Protein AF-A0AAD4SSJ3-F1 (afdb_monomer)

InterPro domains:
  IPR000597 Large ribosomal subunit protein uL3 [PF00297] (26-149)
  IPR009000 Translation protein, beta-barrel domain superfamily [SSF50447] (25-135)
  IPR044892 Ribosomal protein L3, domain 3, archaeal-type superfamily [G3DSA:4.10.960.10] (62-130)
  IPR045077 Large ribosomal subunit protein uL3, archaea/eukaryota [PTHR11363] (24-149)

Foldseek 3Di:
DDDDPPDPPPPPPFPFLPDAPQLVVVVVDPPDPDSDGDTDTDDDDDDDPVVVVVVSVVCHNHDDDPCVPDDAFDWFKDKDFWDWPFWDAPCVQVVDAWQDPPDPPGTRDDDPDDTGTDTRDIDMDGGDGHHADADPPDPSPDPDDPVNVD

Solvent-accessible surface area (backbone atoms only — not comparable to full-atom values): 9988 Å² total; per-residue (Å²): 135,82,83,76,93,77,66,90,82,64,81,67,70,69,43,66,80,71,61,50,75,50,54,54,56,48,67,70,45,88,86,60,91,60,72,74,59,85,87,68,72,56,76,85,82,74,85,52,75,68,56,45,54,57,50,53,66,71,48,57,65,54,90,81,64,68,76,80,80,53,59,73,71,38,73,40,69,50,74,48,69,42,74,67,61,49,75,31,51,34,36,80,64,70,70,48,84,67,50,62,93,88,46,83,98,55,40,64,68,56,98,90,61,78,57,42,80,30,56,59,44,81,47,74,47,70,74,43,69,36,83,74,76,61,43,88,98,41,78,55,50,49,92,76,52,80,77,79,74,111

Secondary structure (DSSP, 8-state):
-PPP---TT--S--EE---S-HHHHHHHSTT----SPPP-EE---SS-HHHHHHHHHHHTT-PPPGGGT--TT-EEEEEEEPPP--EE-HHHHH-PPPPPTT-TT-SS--SSPPPEE-S--EEEEEEEEP-----TTSGGGSS--TGGG-

Nearest PDB structures (foldseek):
  8b2l-assembly1_r3  TM=9.635E-01  e=9.162E-13  Nicotiana taba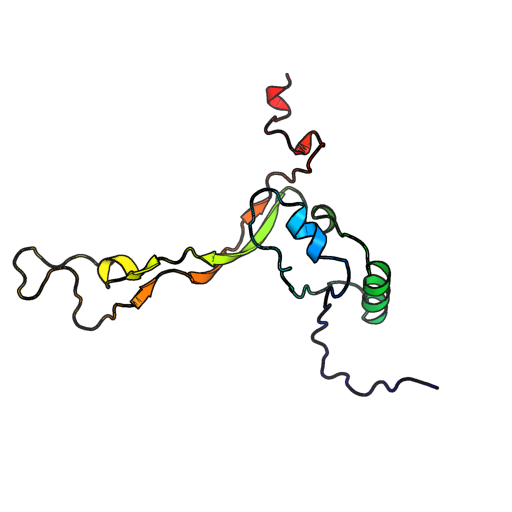cum
  8q87-assembly1_BB  TM=9.693E-01  e=9.267E-10  Gallus gallus
  7oyb-assembly1_B1  TM=9.680E-01  e=2.790E-09  Danio rerio
  8ova-assembly1_Bf  TM=9.573E-01  e=4.128E-08  Trypanosoma brucei brucei
  3jcs-assem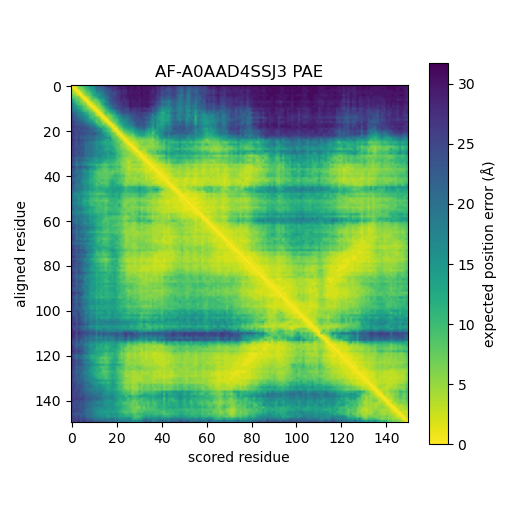bly1_B  TM=9.496E-01  e=3.882E-08  Leishmania donovani

Organism: NCBI:txid357466

Mean predicted aligned error: 11.27 Å

Sequence (150 aa):
MGLNAGSLRDLLELVHIDHAPLGEEIRKMKGLKKNKAYLMEIQVNGGSIADKVDFDYGFFDKQVPIDVFFQKDEMIDIIGVTKGKSYKGVVTRWVVTRLPRKTHRGLRMVACIVAGQNGYHHRTQMNKKIYKLGKTEQESHTAMTEFERR

Radius of gyration: 24.38 Å; Cα contacts (8 Å, |Δi|>4): 151; chains: 1; bounding box: 54×60×60 Å

Structure (mmCIF, N/CA/C/O backbone):
data_AF-A0AAD4SSJ3-F1
#
_entry.id   AF-A0AAD4SSJ3-F1
#
loop_
_atom_site.group_PDB
_atom_site.id
_atom_site.type_symbol
_atom_site.label_atom_id
_atom_site.label_alt_id
_atom_site.label_comp_id
_atom_site.label_asym_id
_atom_site.label_entity_id
_atom_site.label_seq_id
_atom_site.pdbx_PDB_ins_code
_atom_site.Cartn_x
_atom_site.Cartn_y
_atom_site.Cartn_z
_atom_site.occupancy
_atom_site.B_iso_or_equiv
_atom_site.auth_seq_id
_atom_site.auth_comp_id
_atom_site.auth_asym_id
_atom_site.auth_atom_id
_atom_site.pdbx_PDB_model_num
ATOM 1 N N . MET A 1 1 ? -30.127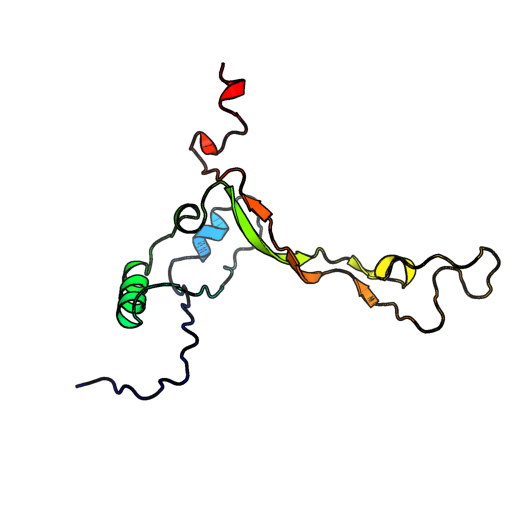 -30.915 19.688 1.00 33.38 1 MET A N 1
ATOM 2 C CA . MET A 1 1 ? -29.724 -31.699 18.501 1.00 33.38 1 MET A CA 1
ATOM 3 C C . MET A 1 1 ? -28.485 -31.031 17.943 1.00 33.38 1 MET A C 1
ATOM 5 O O . MET A 1 1 ? -28.573 -29.892 17.511 1.00 33.38 1 MET A O 1
ATOM 9 N N . GLY A 1 2 ? -27.333 -31.671 18.145 1.00 33.28 2 GLY A N 1
ATOM 10 C CA . GLY A 1 2 ? -26.018 -31.100 17.869 1.00 33.28 2 GLY A CA 1
ATOM 11 C C . GLY A 1 2 ? -25.763 -30.954 16.374 1.00 33.28 2 GLY A C 1
ATOM 12 O O . GLY A 1 2 ? -26.017 -31.880 15.605 1.00 33.28 2 GLY A O 1
ATOM 13 N N . LEU A 1 3 ? -25.255 -29.789 15.981 1.00 36.28 3 LEU A N 1
ATOM 14 C CA . LEU A 1 3 ? -24.633 -29.611 14.678 1.00 36.28 3 LEU A CA 1
ATOM 15 C C . LEU A 1 3 ? -23.281 -30.328 14.715 1.00 36.28 3 LEU A C 1
ATOM 17 O O . LEU A 1 3 ? -22.452 -30.097 15.592 1.00 36.28 3 LEU A O 1
ATOM 21 N N . ASN A 1 4 ? -23.135 -31.282 13.802 1.00 32.44 4 ASN A N 1
ATOM 22 C CA . ASN A 1 4 ? -22.005 -32.191 13.703 1.00 32.44 4 ASN A CA 1
ATOM 23 C C . ASN A 1 4 ? -20.705 -31.431 13.395 1.00 32.44 4 ASN A C 1
ATOM 25 O O . ASN A 1 4 ? -20.642 -30.664 12.436 1.00 32.44 4 ASN A O 1
ATOM 29 N N . ALA A 1 5 ? -19.654 -31.727 14.162 1.00 39.41 5 ALA A N 1
ATOM 30 C CA . ALA A 1 5 ? -18.271 -31.284 13.967 1.00 39.41 5 ALA A CA 1
ATOM 31 C C . ALA A 1 5 ? -17.602 -32.002 12.772 1.00 39.41 5 ALA A C 1
ATOM 33 O O . ALA A 1 5 ? -16.603 -32.706 12.916 1.00 39.41 5 ALA A O 1
ATOM 34 N N . GLY A 1 6 ? -18.203 -31.872 11.588 1.00 33.56 6 GLY A N 1
ATOM 35 C CA . GLY A 1 6 ? -17.942 -32.716 10.423 1.00 33.56 6 GLY A CA 1
ATOM 36 C C . GLY A 1 6 ? -17.541 -31.974 9.149 1.00 33.56 6 GLY A C 1
ATOM 37 O O . GLY A 1 6 ? -18.006 -32.363 8.089 1.00 33.56 6 GLY A O 1
ATOM 38 N N . SER A 1 7 ? -16.689 -30.948 9.232 1.00 41.19 7 SER A N 1
ATOM 39 C CA . SER A 1 7 ? -15.829 -30.487 8.118 1.00 41.19 7 SER A CA 1
ATOM 40 C C . SER A 1 7 ? -14.698 -29.578 8.626 1.00 41.19 7 SER A C 1
ATOM 42 O O . SER A 1 7 ? -14.445 -28.491 8.123 1.00 41.19 7 SER A O 1
ATOM 44 N N . LEU A 1 8 ? -13.953 -30.052 9.628 1.00 37.16 8 LEU A N 1
ATOM 45 C CA . LEU A 1 8 ? -12.750 -29.412 10.198 1.00 37.16 8 LEU A CA 1
ATOM 46 C C . LEU A 1 8 ? -11.532 -29.369 9.235 1.00 37.16 8 LEU A C 1
ATOM 48 O O . LEU A 1 8 ? -10.387 -29.316 9.674 1.00 37.16 8 LEU A O 1
ATOM 52 N N . ARG A 1 9 ? -11.759 -29.412 7.915 1.00 36.09 9 ARG A N 1
ATOM 53 C CA . ARG A 1 9 ? -10.726 -29.259 6.871 1.00 36.09 9 ARG A CA 1
ATOM 54 C C . ARG A 1 9 ? -10.805 -27.922 6.122 1.00 36.09 9 ARG A C 1
ATOM 56 O O . ARG A 1 9 ? -9.892 -27.637 5.358 1.00 36.09 9 ARG A O 1
ATOM 63 N N . ASP A 1 10 ? -11.792 -27.080 6.434 1.00 36.75 10 ASP A N 1
ATOM 64 C CA . ASP A 1 10 ? -11.953 -25.729 5.871 1.00 36.75 10 ASP A CA 1
ATOM 65 C C . ASP A 1 10 ? -11.453 -24.616 6.817 1.00 36.75 10 ASP A C 1
ATOM 67 O O . ASP A 1 10 ? -11.883 -23.472 6.734 1.00 36.75 10 ASP A O 1
ATOM 71 N N . LEU A 1 11 ? -10.518 -24.923 7.727 1.00 36.38 11 LEU A N 1
ATOM 72 C CA . LEU A 1 11 ? -9.911 -23.957 8.658 1.00 36.38 11 LEU A CA 1
ATOM 73 C C . LEU A 1 11 ? -8.846 -23.062 7.985 1.00 36.38 11 LEU A C 1
ATOM 75 O O . LEU A 1 11 ? -7.726 -22.917 8.471 1.00 36.38 11 LEU A O 1
ATOM 79 N N . LEU A 1 12 ? -9.199 -22.436 6.864 1.00 34.56 12 LEU A N 1
ATOM 80 C CA . LEU A 1 12 ? -8.829 -21.040 6.652 1.00 34.56 12 LEU A CA 1
ATOM 81 C C . LEU A 1 12 ? -10.040 -20.262 7.155 1.00 34.56 12 LEU A C 1
ATOM 83 O O . LEU A 1 12 ? -11.051 -20.197 6.465 1.00 34.56 12 LEU A O 1
ATOM 87 N N . GLU A 1 13 ? -9.969 -19.756 8.388 1.00 39.22 13 GLU A N 1
ATOM 88 C CA . GLU A 1 13 ? -10.999 -18.882 8.958 1.00 39.22 13 GLU A CA 1
ATOM 89 C C . GLU A 1 13 ? -11.097 -17.611 8.103 1.00 39.22 13 GLU A C 1
ATOM 91 O O . GLU A 1 13 ? -10.381 -16.626 8.286 1.00 39.22 13 GLU A O 1
ATOM 96 N N . LEU A 1 14 ? -11.959 -17.708 7.096 1.00 39.03 14 LEU A N 1
ATOM 97 C CA . LEU A 1 14 ? -12.405 -16.667 6.196 1.00 39.03 14 LEU A CA 1
ATOM 98 C C . LEU A 1 14 ? -13.549 -15.958 6.901 1.00 39.03 14 LEU A C 1
ATOM 100 O O . LEU A 1 14 ? -14.705 -16.368 6.795 1.00 39.03 14 LEU A O 1
ATOM 104 N N . VAL A 1 15 ? -13.235 -14.893 7.630 1.00 41.47 15 VAL A N 1
ATOM 105 C CA . VAL A 1 15 ? -14.274 -13.952 8.034 1.00 41.47 15 VAL A CA 1
ATOM 106 C C . VAL A 1 15 ? -14.637 -13.166 6.780 1.00 41.47 15 VAL A C 1
ATOM 108 O O . VAL A 1 15 ? -13.993 -12.178 6.415 1.00 41.47 15 VAL A O 1
ATOM 111 N N . HIS A 1 16 ? -15.655 -13.657 6.071 1.00 38.50 16 HIS A N 1
ATOM 112 C CA . HIS A 1 16 ? -16.468 -12.796 5.230 1.00 38.50 16 HIS A CA 1
ATOM 113 C C . HIS A 1 16 ? -17.043 -11.737 6.170 1.00 38.50 16 HIS A C 1
ATOM 115 O O . HIS A 1 16 ? -17.926 -12.025 6.977 1.00 38.50 16 HIS A O 1
ATOM 121 N N . ILE A 1 17 ? -16.547 -10.503 6.071 1.00 43.31 17 ILE A N 1
ATOM 122 C CA . ILE A 1 17 ? -17.274 -9.338 6.580 1.00 43.31 17 ILE A CA 1
ATOM 123 C C . ILE A 1 17 ? -18.427 -9.108 5.595 1.00 43.31 17 ILE A C 1
ATOM 125 O O . ILE A 1 17 ? -18.434 -8.163 4.807 1.00 43.31 17 ILE A O 1
ATOM 129 N N . ASP A 1 18 ? -19.361 -10.054 5.568 1.00 36.78 18 ASP A N 1
ATOM 130 C CA . ASP A 1 18 ? -20.603 -9.949 4.831 1.00 36.78 18 ASP A CA 1
ATOM 131 C C . ASP A 1 18 ? -21.651 -9.360 5.760 1.00 36.78 18 ASP A C 1
ATOM 133 O O . ASP A 1 18 ? -21.890 -9.857 6.855 1.00 36.78 18 ASP A O 1
ATOM 137 N N . HIS A 1 19 ? -22.285 -8.301 5.263 1.00 37.44 19 HIS A N 1
ATOM 138 C CA . HIS A 1 19 ? -23.421 -7.605 5.860 1.00 37.44 19 HIS A CA 1
ATOM 139 C C . HIS A 1 19 ? -23.099 -6.705 7.067 1.00 37.44 19 HIS A C 1
ATOM 141 O O . HIS A 1 19 ? -23.532 -6.901 8.189 1.00 37.44 19 HIS A O 1
ATOM 147 N N . ALA A 1 20 ? -22.412 -5.605 6.769 1.00 34.34 20 ALA A N 1
ATOM 148 C CA . ALA A 1 20 ? -22.928 -4.273 7.099 1.00 34.34 20 ALA A CA 1
ATOM 149 C C . ALA A 1 20 ? -23.200 -3.564 5.752 1.00 34.34 20 ALA A C 1
ATOM 151 O O . ALA A 1 20 ? -22.668 -4.026 4.734 1.00 34.34 20 ALA A O 1
ATOM 152 N N . PRO A 1 21 ? -23.998 -2.482 5.641 1.00 43.88 21 PRO A N 1
ATOM 153 C CA . PRO A 1 21 ? -24.273 -1.828 4.357 1.00 43.88 21 PRO A CA 1
ATOM 154 C C . PRO A 1 21 ? -23.028 -1.095 3.805 1.00 43.88 21 PRO A C 1
ATOM 156 O O . PRO A 1 21 ? -22.980 0.126 3.706 1.00 43.88 21 PRO A O 1
ATOM 159 N N . LEU A 1 22 ? -22.016 -1.848 3.362 1.00 45.44 22 LEU A N 1
ATOM 160 C CA . LEU A 1 22 ? -20.785 -1.409 2.689 1.00 45.44 22 LEU A CA 1
ATOM 161 C C . LEU A 1 22 ? -21.069 -0.570 1.431 1.00 45.44 22 LEU A C 1
ATOM 163 O O . LEU A 1 22 ? -20.227 0.207 0.976 1.00 45.44 22 LEU A O 1
ATOM 167 N N . GLY A 1 23 ? -22.277 -0.695 0.870 1.00 49.12 23 GLY A N 1
ATOM 168 C CA . GLY A 1 23 ? -22.766 0.169 -0.201 1.00 49.12 23 GLY A CA 1
ATOM 169 C C . GLY A 1 23 ? -22.917 1.639 0.209 1.00 49.12 23 GLY A C 1
ATOM 170 O O . GLY A 1 23 ? -22.789 2.509 -0.651 1.00 49.12 23 GLY A O 1
ATOM 171 N N . GLU A 1 24 ? -23.151 1.946 1.490 1.00 51.72 24 GLU A N 1
ATOM 172 C CA . GLU A 1 24 ? -23.248 3.326 1.983 1.00 51.72 24 GLU A CA 1
ATOM 173 C C . GLU A 1 24 ? -21.884 3.955 2.255 1.00 51.72 24 GLU A C 1
ATOM 175 O O . GLU A 1 24 ? -21.700 5.146 2.018 1.00 51.72 24 GLU A O 1
ATOM 180 N N . GLU A 1 25 ? -20.891 3.183 2.688 1.00 61.31 25 GLU A N 1
ATOM 181 C CA . GLU A 1 25 ? -19.598 3.745 3.079 1.00 61.31 25 GLU A CA 1
ATOM 182 C C . GLU A 1 25 ? -18.782 4.249 1.884 1.00 61.31 25 GLU A C 1
ATOM 184 O O . GLU A 1 25 ? -18.214 5.341 1.929 1.00 61.31 25 GLU A O 1
ATOM 189 N N . ILE A 1 26 ? -18.832 3.547 0.746 1.00 62.91 26 ILE A N 1
ATOM 190 C CA . ILE A 1 26 ? -18.252 4.082 -0.494 1.00 62.91 26 ILE A CA 1
ATOM 191 C C . ILE A 1 26 ? -18.971 5.365 -0.940 1.00 62.91 26 ILE A C 1
ATOM 193 O O . ILE A 1 26 ? -18.323 6.263 -1.477 1.00 62.91 26 ILE A O 1
ATOM 197 N N . ARG A 1 27 ? -20.276 5.511 -0.665 1.00 64.00 27 ARG A N 1
ATOM 198 C CA . ARG A 1 27 ? -21.016 6.752 -0.958 1.00 64.00 27 ARG A CA 1
ATOM 199 C C . ARG A 1 27 ? -20.600 7.913 -0.050 1.00 64.00 27 ARG A C 1
ATOM 201 O O . ARG A 1 27 ? -20.711 9.061 -0.476 1.00 64.00 27 ARG A O 1
ATOM 208 N N . LYS A 1 28 ? -20.092 7.643 1.161 1.00 73.50 28 LYS A N 1
ATOM 209 C CA . LYS A 1 28 ? -19.538 8.678 2.055 1.00 73.50 28 LYS A CA 1
ATOM 210 C C . LYS A 1 28 ? -18.245 9.287 1.494 1.00 73.50 28 LYS A C 1
ATOM 212 O O . LYS A 1 28 ? -17.969 10.463 1.736 1.00 73.50 28 LYS A O 1
ATOM 217 N N . MET A 1 29 ? -17.469 8.534 0.706 1.00 71.81 29 MET A N 1
ATOM 218 C CA . MET A 1 29 ? -16.237 9.028 0.080 1.00 71.81 29 MET A CA 1
ATOM 219 C C . MET A 1 29 ? -16.524 9.959 -1.109 1.00 71.81 29 MET A C 1
ATOM 221 O O . MET A 1 29 ? -16.742 9.533 -2.245 1.00 71.81 29 MET A O 1
ATOM 225 N N . LYS A 1 30 ? -16.447 11.271 -0.862 1.00 69.12 30 LYS A N 1
ATOM 226 C CA . LYS A 1 30 ? -16.569 12.307 -1.897 1.00 69.12 30 LYS A CA 1
ATOM 227 C C . LYS A 1 30 ? -15.364 12.247 -2.851 1.00 69.12 30 LYS A C 1
ATOM 229 O O . LYS A 1 30 ? -14.255 12.606 -2.474 1.00 69.12 30 LYS A O 1
ATOM 234 N N . GLY A 1 31 ? -15.577 11.795 -4.090 1.00 76.50 31 GLY A N 1
ATOM 235 C CA . GLY A 1 31 ? -14.560 11.809 -5.159 1.00 76.50 31 GLY A CA 1
ATOM 236 C C . GLY A 1 31 ? -14.410 10.501 -5.940 1.00 76.50 31 GLY A C 1
ATOM 237 O O . GLY A 1 31 ? -13.875 10.505 -7.050 1.00 76.50 31 GLY A O 1
ATOM 238 N N . LEU A 1 32 ? -14.934 9.389 -5.420 1.00 82.06 32 LEU A N 1
ATOM 239 C CA . LEU A 1 32 ? -14.995 8.110 -6.130 1.00 82.06 32 LEU A CA 1
ATOM 240 C C . LEU A 1 32 ? -16.352 7.963 -6.830 1.00 82.06 32 LEU A C 1
ATOM 242 O O . LEU A 1 32 ? -17.396 7.993 -6.196 1.00 82.06 32 LEU A O 1
ATOM 246 N N . LYS A 1 33 ? -16.349 7.768 -8.156 1.00 83.62 33 LYS A N 1
ATOM 247 C CA . LYS A 1 33 ? -17.579 7.555 -8.957 1.00 83.62 33 LYS A CA 1
A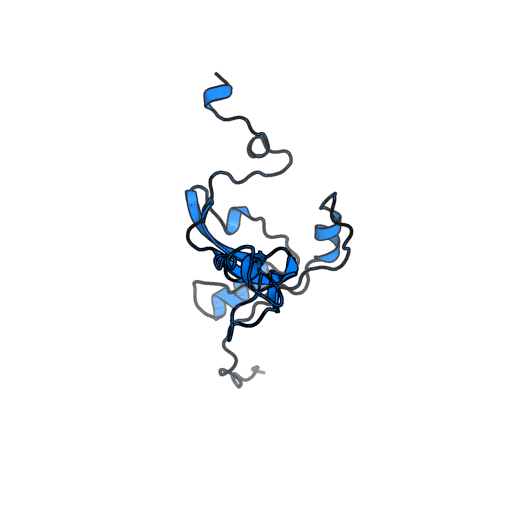TOM 248 C C . LYS A 1 33 ? -18.124 6.120 -8.892 1.00 83.62 33 LYS A C 1
ATOM 250 O O . LYS A 1 33 ? -19.101 5.796 -9.561 1.00 83.62 33 LYS A O 1
ATOM 255 N N . LYS A 1 34 ? -17.445 5.225 -8.171 1.00 80.94 34 LYS A N 1
ATOM 256 C CA . LYS A 1 34 ? -17.812 3.811 -8.074 1.00 80.94 34 LYS A CA 1
ATOM 257 C C . LYS A 1 34 ? -18.812 3.645 -6.934 1.00 80.94 34 LYS A C 1
ATOM 259 O O . LYS A 1 34 ? -18.488 3.992 -5.814 1.00 80.94 34 LYS A O 1
ATOM 264 N N . ASN A 1 35 ? -19.965 3.039 -7.211 1.00 76.06 35 ASN A N 1
ATOM 265 C CA . ASN A 1 35 ? -20.999 2.768 -6.199 1.00 76.06 35 ASN A CA 1
ATOM 266 C C . ASN A 1 35 ? -20.960 1.330 -5.654 1.00 76.06 35 ASN A C 1
ATOM 268 O O . ASN A 1 35 ? -21.696 0.999 -4.731 1.00 76.06 35 ASN A O 1
ATOM 272 N N . LYS A 1 36 ? -20.140 0.457 -6.254 1.00 81.06 36 LYS A N 1
ATOM 273 C CA . LYS A 1 36 ? -20.025 -0.950 -5.860 1.00 81.06 36 LYS A CA 1
ATOM 274 C C . LYS A 1 36 ? -18.984 -1.112 -4.749 1.00 81.06 36 LYS A C 1
ATOM 276 O O . LYS A 1 36 ? -17.826 -0.743 -4.965 1.00 81.06 36 LYS A O 1
ATOM 281 N N . ALA A 1 37 ? -19.405 -1.721 -3.640 1.00 79.00 37 ALA A N 1
ATOM 282 C CA . ALA A 1 37 ? -18.562 -2.150 -2.523 1.00 79.00 37 ALA A CA 1
ATOM 283 C C . ALA A 1 37 ? -17.360 -3.000 -2.976 1.00 79.00 37 ALA A C 1
ATOM 285 O O . ALA A 1 37 ? -17.433 -3.718 -3.980 1.00 79.00 37 ALA A O 1
ATOM 286 N N . TYR A 1 38 ? -16.253 -2.910 -2.239 1.00 80.12 38 TYR A N 1
ATOM 287 C CA . TYR A 1 38 ? -15.173 -3.892 -2.316 1.00 80.12 38 TYR A CA 1
ATOM 288 C C . TYR A 1 38 ? -15.442 -4.952 -1.251 1.00 80.12 38 TYR A C 1
ATOM 290 O O . TYR A 1 38 ? -15.619 -4.594 -0.092 1.00 80.12 38 TYR A O 1
ATOM 298 N N . LEU A 1 39 ? -15.495 -6.219 -1.657 1.00 79.81 39 LEU A N 1
ATOM 299 C CA . LEU A 1 39 ? -15.536 -7.349 -0.736 1.00 79.81 39 LEU A CA 1
ATOM 300 C C . LEU A 1 39 ? -14.104 -7.860 -0.586 1.00 79.81 39 LEU A C 1
ATOM 302 O O . LEU A 1 39 ? -13.406 -8.031 -1.590 1.00 79.81 39 LEU A O 1
ATOM 306 N N . MET A 1 40 ? -13.661 -8.014 0.656 1.00 78.19 40 MET A N 1
ATOM 307 C CA . MET A 1 40 ? -12.335 -8.500 1.021 1.00 78.19 40 MET A CA 1
ATOM 308 C C . MET A 1 40 ? -12.464 -9.329 2.293 1.00 78.19 40 MET A C 1
ATOM 310 O O . MET A 1 40 ? -13.284 -9.016 3.153 1.00 78.19 40 MET A O 1
ATOM 314 N N . GLU A 1 41 ? -11.627 -10.349 2.406 1.00 78.38 41 GLU A N 1
ATOM 315 C CA . GLU A 1 41 ? -11.549 -11.209 3.582 1.00 78.38 41 GLU A CA 1
ATOM 316 C C . GLU A 1 41 ? -10.379 -10.750 4.449 1.00 78.38 41 GLU A C 1
ATOM 318 O O . GLU A 1 41 ? -9.302 -10.415 3.941 1.00 78.38 41 GLU A O 1
ATOM 323 N N . ILE A 1 42 ? -10.602 -10.706 5.760 1.00 82.44 42 ILE A N 1
ATOM 324 C CA . ILE A 1 42 ? -9.596 -10.313 6.744 1.00 82.44 42 ILE A CA 1
ATOM 325 C C . ILE A 1 42 ? -9.501 -11.435 7.771 1.00 82.44 42 ILE A C 1
ATOM 327 O O . ILE A 1 42 ? -10.508 -11.888 8.303 1.00 82.44 42 ILE A O 1
ATOM 331 N N . GLN A 1 43 ? -8.281 -11.887 8.048 1.00 81.31 43 GLN A N 1
ATOM 332 C CA . GLN A 1 43 ? -8.035 -12.915 9.051 1.00 81.31 43 GLN A CA 1
ATOM 333 C C . GLN A 1 43 ? -8.080 -12.314 10.463 1.00 81.31 43 GLN A C 1
ATOM 335 O O . GLN A 1 43 ? -7.392 -11.329 10.742 1.00 81.31 43 GLN A O 1
ATOM 340 N N . VAL A 1 44 ? -8.822 -12.955 11.368 1.00 83.12 44 VAL A N 1
ATOM 341 C CA . VAL A 1 44 ? -8.849 -12.611 12.796 1.00 83.12 44 VAL A CA 1
ATOM 342 C C . VAL A 1 44 ? -7.786 -13.415 13.548 1.00 83.12 44 VAL A C 1
ATOM 344 O O . VAL A 1 44 ? -7.735 -14.650 13.494 1.00 83.12 44 VAL A O 1
ATOM 347 N N . ASN A 1 45 ? -6.916 -12.699 14.259 1.00 82.75 45 ASN A N 1
ATOM 348 C CA . ASN A 1 45 ? -5.798 -13.271 15.006 1.00 82.75 45 ASN A CA 1
ATOM 349 C C . ASN A 1 45 ? -6.031 -13.175 16.523 1.00 82.75 45 ASN A C 1
ATOM 351 O O . ASN A 1 45 ? -6.499 -12.150 17.010 1.00 82.75 45 ASN A O 1
ATOM 355 N N . GLY A 1 46 ? -5.633 -14.221 17.263 1.00 83.81 46 GLY A N 1
ATOM 356 C CA . GLY A 1 46 ? -5.754 -14.319 18.729 1.00 83.81 46 GLY A CA 1
ATOM 357 C C . GLY A 1 46 ? -6.891 -15.234 19.215 1.00 83.81 46 GLY A C 1
ATOM 358 O O . GLY A 1 46 ? -7.771 -15.591 18.438 1.00 83.81 46 GLY A O 1
ATOM 359 N N . GLY A 1 47 ? -6.851 -15.617 20.500 1.00 87.25 47 GLY A N 1
ATOM 360 C CA . GLY A 1 47 ? -7.905 -16.397 21.173 1.00 87.25 47 GLY A CA 1
ATOM 361 C C . GLY A 1 47 ? -8.032 -17.863 20.739 1.00 87.25 47 GLY A C 1
ATOM 362 O O . GLY A 1 47 ? -7.210 -18.383 19.980 1.00 87.25 47 GLY A O 1
ATOM 363 N N . SER A 1 48 ? -9.063 -18.539 21.254 1.00 87.88 48 SER A N 1
ATOM 364 C CA . SER A 1 48 ? -9.500 -19.849 20.760 1.00 87.88 48 SER A CA 1
ATOM 365 C C . SER A 1 48 ? -10.522 -19.695 19.622 1.00 87.88 48 SER A C 1
ATOM 367 O O . SER A 1 48 ? -11.103 -18.630 19.444 1.00 87.88 48 SER A O 1
ATOM 369 N N . ILE A 1 49 ? -10.761 -20.760 18.847 1.00 83.44 49 ILE A N 1
ATOM 370 C CA . ILE A 1 49 ? -11.719 -20.749 17.719 1.00 83.44 49 ILE A CA 1
ATOM 371 C C . ILE A 1 49 ? -13.123 -20.322 18.179 1.00 83.44 49 ILE A C 1
ATOM 373 O O . ILE A 1 49 ? -13.795 -19.567 17.486 1.00 83.44 49 ILE A O 1
ATOM 377 N N . ALA A 1 50 ? -13.552 -20.767 19.365 1.00 86.25 50 ALA A N 1
ATOM 378 C CA . ALA A 1 50 ? -14.848 -20.382 19.922 1.00 86.25 50 ALA A CA 1
ATOM 379 C C . ALA A 1 50 ? -14.921 -18.869 20.184 1.00 86.25 50 ALA A C 1
ATOM 381 O O . ALA A 1 50 ? -15.885 -18.222 19.784 1.00 86.25 50 ALA A O 1
ATOM 382 N N . ASP A 1 51 ? -13.856 -18.296 20.754 1.00 85.44 51 ASP A N 1
ATOM 383 C CA . ASP A 1 51 ? -13.795 -16.865 21.063 1.00 85.44 51 ASP A CA 1
ATOM 384 C C . ASP A 1 51 ? -13.817 -16.000 19.795 1.00 85.44 51 ASP A C 1
ATOM 386 O O . ASP A 1 51 ? -14.393 -14.915 19.801 1.00 85.44 51 ASP A O 1
ATOM 390 N N . LYS A 1 52 ? -13.204 -16.470 18.698 1.00 82.00 52 LYS A N 1
ATOM 391 C CA . LYS A 1 52 ? -13.217 -15.761 17.408 1.00 82.00 52 LYS A CA 1
ATOM 392 C C . LYS A 1 52 ? -14.616 -15.688 16.810 1.00 82.00 52 LYS A C 1
ATOM 394 O O . LYS A 1 52 ? -15.034 -14.627 16.363 1.00 82.00 52 LYS A O 1
ATOM 399 N N . VAL A 1 53 ? -15.343 -16.802 16.842 1.00 81.50 53 VAL A N 1
ATOM 400 C CA . VAL A 1 53 ? -16.715 -16.868 16.330 1.00 81.50 53 VAL A CA 1
ATOM 401 C C . VAL A 1 53 ? -17.622 -15.926 17.125 1.00 81.50 53 VAL A C 1
ATOM 403 O O . VAL A 1 53 ? -18.363 -15.141 16.535 1.00 81.50 53 VAL A O 1
ATOM 406 N N . ASP A 1 54 ? -17.521 -15.945 18.455 1.00 85.94 54 ASP A N 1
ATOM 407 C CA . ASP A 1 54 ? -18.291 -15.048 19.321 1.00 85.94 54 ASP A CA 1
ATOM 408 C C . ASP A 1 54 ? -17.908 -13.571 19.118 1.00 85.94 54 ASP A C 1
ATOM 410 O O . ASP A 1 54 ? -18.775 -12.690 19.132 1.00 85.94 54 ASP A O 1
ATOM 414 N N . PHE A 1 55 ? -16.622 -13.292 18.878 1.00 83.38 55 PHE A N 1
ATOM 415 C CA . PHE A 1 55 ? -16.133 -11.964 18.515 1.00 83.38 55 PHE A CA 1
ATOM 416 C C . PHE A 1 55 ? -16.779 -11.477 17.211 1.00 83.38 55 PHE A C 1
ATOM 418 O O . PHE A 1 55 ? -17.394 -10.410 17.209 1.00 83.38 55 PHE A O 1
ATOM 425 N N . ASP A 1 56 ? -16.730 -12.268 16.138 1.00 79.94 56 ASP A N 1
ATOM 426 C CA . ASP A 1 56 ? -17.283 -11.897 14.831 1.00 79.94 56 ASP A CA 1
ATOM 427 C C . ASP A 1 56 ? -18.797 -11.645 14.888 1.00 79.94 56 ASP A C 1
ATOM 429 O O . ASP A 1 56 ? -19.281 -10.639 14.356 1.00 79.94 56 ASP A O 1
ATOM 433 N N . TYR A 1 57 ? -19.553 -12.479 15.614 1.00 82.38 57 TYR A N 1
ATOM 434 C CA . TYR A 1 57 ? -20.988 -12.252 15.831 1.00 82.38 57 TYR A CA 1
ATOM 435 C C . TYR A 1 57 ? -21.277 -10.925 16.551 1.00 82.38 57 TYR A C 1
ATOM 437 O O . TYR A 1 57 ? -22.293 -10.282 16.281 1.00 82.38 57 TYR A O 1
ATOM 445 N N . GLY A 1 58 ? -20.389 -10.473 17.440 1.00 82.19 58 GLY A N 1
ATOM 446 C CA . GLY A 1 58 ? -20.516 -9.187 18.127 1.00 82.19 58 GLY A CA 1
ATOM 447 C C . GLY A 1 58 ? -20.283 -7.959 17.235 1.00 82.19 58 GLY A C 1
ATOM 448 O O . GLY A 1 58 ? -20.793 -6.872 17.554 1.00 82.19 58 GLY A O 1
ATOM 449 N N . PHE A 1 59 ? -19.536 -8.119 16.135 1.00 78.19 59 PHE A N 1
ATOM 450 C CA . PHE A 1 59 ? -19.207 -7.066 15.163 1.00 78.19 59 PHE A CA 1
ATOM 451 C C . PHE A 1 59 ? -20.105 -7.053 13.922 1.00 78.19 59 PHE A C 1
ATOM 453 O O . PHE A 1 59 ? -20.034 -6.102 13.140 1.00 78.19 59 PHE A O 1
ATOM 460 N N . PHE A 1 60 ? -20.989 -8.039 13.774 1.00 73.12 60 PHE A N 1
ATOM 461 C CA . PHE A 1 60 ? -21.989 -8.067 12.712 1.00 73.12 60 PHE A CA 1
ATOM 462 C C . PHE A 1 60 ? -22.836 -6.776 12.707 1.00 73.12 60 PHE A C 1
ATOM 464 O O . PHE A 1 60 ? -23.199 -6.257 13.767 1.00 73.12 60 PHE A O 1
ATOM 471 N N . ASP A 1 61 ? -23.097 -6.217 11.520 1.00 72.62 61 ASP A N 1
ATOM 472 C CA . ASP A 1 61 ? -23.787 -4.933 11.288 1.00 72.62 61 ASP A CA 1
ATOM 473 C C . ASP A 1 61 ? -23.140 -3.654 11.879 1.00 72.62 61 ASP A C 1
ATOM 475 O O . ASP A 1 61 ? -23.698 -2.557 11.745 1.00 72.62 61 ASP A O 1
ATOM 479 N N . LYS A 1 62 ? -21.947 -3.721 12.488 1.00 79.69 62 LYS A N 1
ATOM 480 C CA . LYS A 1 62 ? -21.249 -2.542 13.042 1.00 79.69 62 LYS A CA 1
ATOM 481 C C . LYS A 1 62 ? -20.090 -2.086 12.156 1.00 79.69 62 LYS A C 1
ATOM 483 O O . LYS A 1 62 ? -19.361 -2.884 11.579 1.00 79.69 62 LYS A O 1
ATOM 488 N N . GLN A 1 63 ? -19.877 -0.770 12.087 1.00 75.69 63 GLN A N 1
ATOM 489 C CA . GLN A 1 63 ? -18.689 -0.190 11.449 1.00 75.69 63 GLN A CA 1
ATOM 490 C C . GLN A 1 63 ? -17.489 -0.277 12.397 1.00 75.69 63 GLN A C 1
ATOM 492 O O . GLN A 1 63 ? -17.554 0.209 13.528 1.00 75.69 63 GLN A O 1
ATOM 497 N N . VAL A 1 64 ? -16.386 -0.857 11.920 1.00 80.56 64 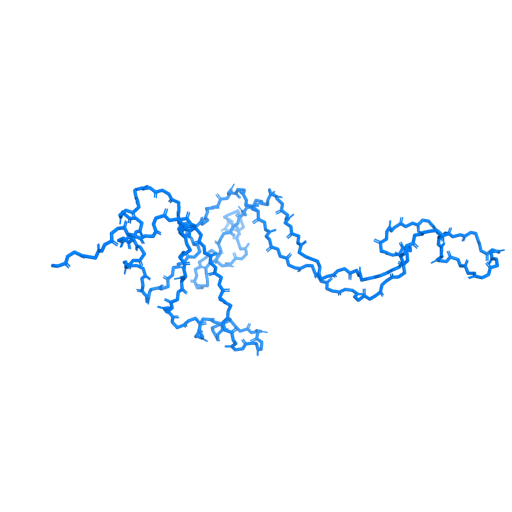VAL A N 1
ATOM 498 C CA . VAL A 1 64 ? -15.124 -0.933 12.668 1.00 80.56 64 VAL A CA 1
ATOM 499 C C . VAL A 1 64 ? -14.187 0.188 12.198 1.00 80.56 64 VAL A C 1
ATOM 501 O O . VAL A 1 64 ? -13.837 0.230 11.018 1.00 80.56 64 VAL A O 1
ATOM 504 N N . PRO A 1 65 ? -13.774 1.121 13.076 1.00 82.44 65 PRO A N 1
ATOM 505 C CA . PRO A 1 65 ? -12.885 2.210 12.688 1.00 82.44 65 PRO A CA 1
ATOM 506 C C . PRO A 1 65 ? -11.427 1.746 12.538 1.00 82.44 65 PRO A C 1
ATOM 508 O O . PRO A 1 65 ? -10.973 0.825 13.212 1.00 82.44 65 PRO A O 1
ATOM 511 N N . ILE A 1 66 ? -10.665 2.460 11.702 1.00 83.75 66 ILE A N 1
ATOM 512 C CA . ILE A 1 66 ? -9.260 2.154 11.362 1.00 83.75 66 ILE A CA 1
ATOM 513 C C . ILE A 1 66 ? -8.338 2.143 12.597 1.00 83.75 66 ILE A C 1
ATOM 515 O O . ILE A 1 66 ? -7.413 1.339 12.662 1.00 83.75 66 ILE A O 1
ATOM 519 N N . ASP A 1 67 ? -8.617 2.981 13.596 1.00 85.50 67 ASP A N 1
ATOM 520 C CA . ASP A 1 67 ? -7.822 3.100 14.829 1.00 85.50 67 ASP A CA 1
ATOM 521 C C . ASP A 1 67 ? -7.789 1.823 15.686 1.00 85.50 67 ASP A C 1
ATOM 523 O O . ASP A 1 67 ? -6.951 1.710 16.573 1.00 85.50 67 ASP A O 1
ATOM 527 N N . VAL A 1 68 ? -8.707 0.875 15.459 1.00 85.12 68 VAL A N 1
ATOM 528 C CA . VAL A 1 68 ? -8.706 -0.419 16.165 1.00 85.12 68 VAL A CA 1
ATOM 529 C C . VAL A 1 68 ? -7.653 -1.363 15.579 1.00 85.12 68 VAL A C 1
ATOM 531 O O . VAL A 1 68 ? -7.116 -2.198 16.300 1.00 85.12 68 VAL A O 1
ATOM 534 N N . PHE A 1 69 ? -7.341 -1.223 14.288 1.00 84.00 69 PHE A N 1
ATOM 535 C CA . PHE A 1 69 ? -6.418 -2.112 13.580 1.00 84.00 69 PHE A CA 1
ATOM 536 C C . PHE A 1 69 ? -4.979 -1.613 13.580 1.00 84.00 69 PHE A C 1
ATOM 538 O O . PHE A 1 69 ? -4.064 -2.427 13.608 1.00 84.00 69 PHE A O 1
ATOM 545 N N . PHE A 1 70 ? -4.785 -0.295 13.510 1.00 89.75 70 PHE A N 1
ATOM 546 C CA . PHE A 1 70 ? -3.467 0.301 13.326 1.00 89.75 70 PHE A CA 1
ATOM 547 C C . PHE A 1 70 ? -3.143 1.300 14.421 1.00 89.75 70 PHE A C 1
ATOM 549 O O . PHE A 1 70 ? -3.993 2.089 14.838 1.00 89.75 70 PHE A O 1
ATOM 556 N N . GLN A 1 71 ? -1.875 1.327 14.813 1.00 91.12 71 GLN A N 1
ATOM 557 C CA . GLN A 1 71 ? -1.351 2.295 15.765 1.00 91.12 71 GLN A CA 1
ATOM 558 C C . GLN A 1 71 ? -0.368 3.264 15.102 1.00 91.12 71 GLN A C 1
ATOM 560 O O . GLN A 1 71 ? 0.220 3.008 14.047 1.00 91.12 71 GLN A O 1
ATOM 565 N N . LYS A 1 72 ? -0.187 4.431 15.728 1.00 90.19 72 LYS A N 1
ATOM 566 C CA . LYS A 1 72 ? 0.846 5.381 15.306 1.00 90.19 72 LYS A CA 1
ATOM 567 C C . LYS A 1 72 ? 2.224 4.739 15.496 1.00 90.19 72 LYS A C 1
ATOM 569 O O . LYS A 1 72 ? 2.458 4.052 16.482 1.00 90.19 72 LYS A O 1
ATOM 574 N N . ASP A 1 73 ? 3.130 5.010 14.562 1.00 91.75 73 ASP A N 1
ATOM 575 C CA . ASP A 1 73 ? 4.507 4.516 14.531 1.00 91.75 73 ASP A CA 1
ATOM 576 C C . ASP A 1 73 ? 4.667 3.006 14.273 1.00 91.75 73 ASP A C 1
ATOM 578 O O . ASP A 1 73 ? 5.793 2.504 14.274 1.00 91.75 73 ASP A O 1
ATOM 582 N N . GLU A 1 74 ? 3.579 2.309 13.944 1.00 92.81 74 GLU A N 1
ATOM 583 C CA . GLU A 1 74 ? 3.592 0.911 13.521 1.00 92.81 74 GLU A CA 1
ATOM 584 C C . GLU A 1 74 ? 4.173 0.742 12.103 1.00 92.81 74 GLU A C 1
ATOM 586 O O . GLU A 1 74 ? 4.020 1.606 11.229 1.00 92.81 74 GLU A O 1
ATOM 591 N N . MET A 1 75 ? 4.859 -0.383 11.879 1.00 94.06 75 MET A N 1
ATOM 592 C CA . MET A 1 75 ? 5.389 -0.785 10.576 1.00 94.06 75 MET A CA 1
ATOM 593 C C . MET A 1 75 ? 4.398 -1.731 9.899 1.00 94.06 75 MET A C 1
ATOM 595 O O . MET A 1 75 ? 4.181 -2.838 10.378 1.00 94.06 75 MET A O 1
ATOM 599 N N . ILE A 1 76 ? 3.832 -1.299 8.775 1.00 94.00 76 ILE A N 1
ATOM 600 C CA . ILE A 1 76 ? 2.831 -2.049 8.016 1.00 94.00 76 ILE A CA 1
ATOM 601 C C . ILE A 1 76 ? 3.307 -2.380 6.605 1.00 94.00 76 ILE A C 1
ATOM 603 O O . ILE A 1 76 ? 4.144 -1.687 6.017 1.00 94.00 76 ILE A O 1
ATOM 607 N N . ASP A 1 77 ? 2.684 -3.395 6.024 1.00 93.56 77 ASP A N 1
ATOM 608 C CA . ASP A 1 77 ? 2.869 -3.756 4.627 1.00 93.56 77 ASP A CA 1
ATOM 609 C C . ASP A 1 77 ? 1.678 -3.274 3.797 1.00 93.56 77 ASP A C 1
ATOM 611 O O . ASP A 1 77 ? 0.517 -3.451 4.162 1.00 93.56 77 ASP A O 1
ATOM 615 N N . ILE A 1 78 ? 1.960 -2.660 2.647 1.00 93.75 78 ILE A N 1
ATOM 616 C CA . ILE A 1 78 ? 0.938 -2.145 1.735 1.00 93.75 78 ILE A CA 1
ATOM 617 C C . ILE A 1 78 ? 0.854 -3.058 0.520 1.00 93.75 78 ILE A C 1
ATOM 619 O O . ILE A 1 78 ? 1.801 -3.166 -0.266 1.00 93.75 78 ILE A O 1
ATOM 623 N N . ILE A 1 79 ? -0.311 -3.670 0.328 1.00 93.81 79 ILE A N 1
ATOM 624 C CA . ILE A 1 79 ? -0.620 -4.493 -0.841 1.00 93.81 79 ILE A CA 1
ATOM 625 C C . ILE A 1 79 ? -1.493 -3.677 -1.789 1.00 93.81 79 ILE A C 1
ATOM 627 O O . ILE A 1 79 ? -2.486 -3.073 -1.391 1.00 93.81 79 ILE A O 1
ATOM 631 N N . GLY A 1 80 ? -1.129 -3.650 -3.069 1.00 94.00 80 GLY A N 1
ATOM 632 C CA . GLY A 1 80 ? -1.907 -2.919 -4.056 1.00 94.00 80 GLY A CA 1
ATOM 633 C C . GLY A 1 80 ? -1.565 -3.259 -5.496 1.00 94.00 80 GLY A C 1
ATOM 634 O O . GLY A 1 80 ? -0.603 -3.967 -5.808 1.00 94.00 80 GLY A O 1
ATOM 635 N N . VAL A 1 81 ? -2.378 -2.719 -6.400 1.00 95.31 81 VAL A N 1
ATOM 636 C CA . VAL A 1 81 ? -2.156 -2.817 -7.841 1.00 95.31 81 VAL A CA 1
ATOM 637 C C . VAL A 1 81 ? -1.486 -1.539 -8.330 1.00 95.31 81 VAL A C 1
ATOM 639 O O . VAL A 1 81 ? -1.951 -0.425 -8.099 1.00 95.31 81 VAL A O 1
ATOM 642 N N . THR A 1 82 ? -0.365 -1.700 -9.027 1.00 95.31 82 THR A N 1
ATOM 643 C CA . THR A 1 82 ? 0.380 -0.572 -9.603 1.00 95.31 82 THR A CA 1
ATOM 644 C C . THR A 1 82 ? -0.397 0.120 -10.724 1.00 95.31 82 THR A C 1
ATOM 646 O O . THR A 1 82 ? -1.167 -0.507 -11.450 1.00 95.31 82 THR A O 1
ATOM 649 N N . LYS A 1 83 ? -0.139 1.415 -10.949 1.00 95.38 83 LYS A N 1
ATOM 650 C CA . LYS A 1 83 ? -0.728 2.152 -12.078 1.00 95.38 83 LYS A CA 1
ATOM 651 C C . LYS A 1 83 ? -0.415 1.452 -13.407 1.00 95.38 83 LYS A C 1
ATOM 653 O O . LYS A 1 83 ? 0.752 1.210 -13.724 1.00 95.38 83 LYS A O 1
ATOM 658 N N . GLY A 1 84 ? -1.453 1.156 -14.187 1.00 94.38 84 GLY A N 1
ATOM 659 C CA . GLY A 1 84 ? -1.315 0.579 -15.523 1.00 94.38 84 GLY A CA 1
ATOM 660 C C . GLY A 1 84 ? -0.576 1.522 -16.473 1.00 94.38 84 GLY A C 1
ATOM 661 O O . GLY A 1 84 ? -0.854 2.721 -16.510 1.00 94.38 84 GLY A O 1
ATOM 662 N N . LYS A 1 85 ? 0.383 0.987 -17.237 1.00 94.31 85 LYS A N 1
ATOM 663 C CA . LYS A 1 85 ? 1.108 1.712 -18.296 1.00 94.31 85 LYS A CA 1
ATOM 664 C C . LYS A 1 85 ? 0.953 1.040 -19.670 1.00 94.31 85 LYS A C 1
ATOM 666 O O . LYS A 1 85 ? 1.643 1.441 -20.609 1.00 94.31 85 LYS A O 1
ATOM 671 N N . SER A 1 86 ? 0.044 0.069 -19.776 1.00 93.69 86 SER A N 1
ATOM 672 C CA . SER A 1 86 ? -0.260 -0.710 -20.983 1.00 93.69 86 SER A CA 1
ATOM 673 C C . SER A 1 86 ? 0.984 -1.399 -21.565 1.00 93.69 86 SER A C 1
ATOM 675 O O . SER A 1 86 ? 1.956 -1.673 -20.853 1.00 93.69 86 SER A O 1
ATOM 677 N N . TYR A 1 87 ? 0.969 -1.691 -22.866 1.00 93.19 87 TYR A N 1
ATOM 678 C CA . TYR A 1 87 ? 2.093 -2.296 -23.566 1.00 93.19 87 TYR A CA 1
ATOM 679 C C . TYR A 1 87 ? 3.291 -1.339 -23.643 1.00 93.19 87 TYR A C 1
ATOM 681 O O . TYR A 1 87 ? 3.181 -0.201 -24.111 1.00 93.19 87 TYR A O 1
ATOM 689 N N . LYS A 1 88 ? 4.462 -1.800 -23.197 1.00 91.75 88 LYS A N 1
ATOM 690 C CA . LYS A 1 88 ? 5.722 -1.052 -23.246 1.00 91.75 88 LYS A CA 1
ATOM 691 C C . LYS A 1 88 ? 6.816 -1.854 -23.940 1.00 91.75 88 LYS A C 1
ATOM 693 O O . LYS A 1 88 ? 6.961 -3.060 -23.743 1.00 91.75 88 LYS A O 1
ATOM 698 N N . GLY A 1 89 ? 7.627 -1.139 -24.721 1.00 90.25 89 GLY A N 1
ATOM 699 C CA . GLY A 1 89 ? 8.836 -1.683 -25.333 1.00 90.25 89 GLY A CA 1
ATOM 700 C C . GLY A 1 89 ? 9.913 -2.013 -24.297 1.00 90.25 89 GLY A C 1
ATOM 701 O O . GLY A 1 89 ? 9.911 -1.478 -23.182 1.00 90.25 89 GLY A O 1
ATOM 70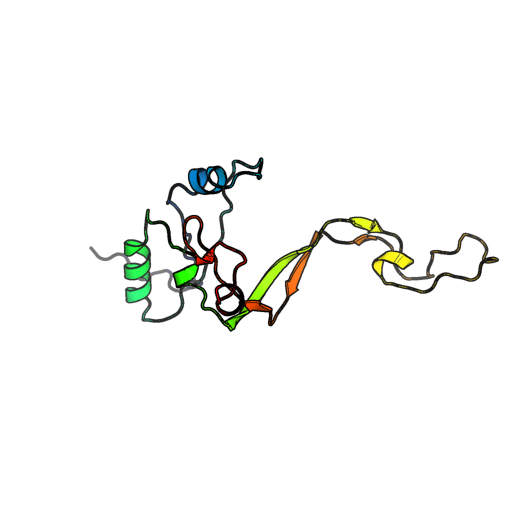2 N N . VAL A 1 90 ? 10.856 -2.867 -24.702 1.00 90.19 90 VAL A N 1
ATOM 703 C CA . VAL A 1 90 ? 11.907 -3.465 -23.856 1.00 90.19 90 VAL A CA 1
ATOM 704 C C . VAL A 1 90 ? 12.662 -2.423 -23.026 1.00 90.19 90 VAL A C 1
ATOM 706 O O . VAL A 1 90 ? 12.782 -2.580 -21.815 1.00 90.19 90 VAL A O 1
ATOM 709 N N . VAL A 1 91 ? 13.070 -1.311 -23.647 1.00 89.56 91 VAL A N 1
ATOM 710 C CA . VAL A 1 91 ? 13.821 -0.220 -22.995 1.00 89.56 91 VAL A CA 1
ATOM 711 C C . VAL A 1 91 ? 13.098 0.327 -21.764 1.00 89.56 91 VAL A C 1
ATOM 713 O O . VAL A 1 91 ? 13.701 0.496 -20.717 1.00 89.56 91 VAL A O 1
ATOM 716 N N . THR A 1 92 ? 11.795 0.588 -21.858 1.00 89.69 92 THR A N 1
ATOM 717 C CA . THR A 1 92 ? 11.031 1.206 -20.758 1.00 89.69 92 THR A CA 1
ATOM 718 C C . THR A 1 92 ? 10.475 0.204 -19.751 1.00 89.69 92 THR A C 1
ATOM 720 O O . THR A 1 92 ? 10.113 0.592 -18.644 1.00 89.69 92 THR A O 1
ATOM 723 N N . ARG A 1 93 ? 10.343 -1.067 -20.142 1.00 90.69 93 ARG A N 1
ATOM 724 C CA . ARG A 1 93 ? 9.837 -2.135 -19.271 1.00 90.69 93 ARG A CA 1
ATOM 725 C C . ARG A 1 93 ? 10.941 -2.688 -18.375 1.00 90.69 93 ARG A C 1
ATOM 727 O O . ARG A 1 93 ? 10.713 -2.871 -17.188 1.00 90.69 93 ARG A O 1
ATOM 734 N N . TRP A 1 94 ? 12.117 -2.903 -18.958 1.00 89.75 94 TRP A N 1
ATOM 735 C CA . TRP A 1 94 ? 13.263 -3.548 -18.316 1.00 89.75 94 TRP A CA 1
ATOM 736 C C . TRP A 1 94 ? 14.423 -2.592 -18.036 1.00 89.75 94 TRP A C 1
ATOM 738 O O . TRP A 1 94 ? 15.438 -3.018 -17.507 1.00 89.75 94 TRP A O 1
ATOM 748 N N . VAL A 1 95 ? 14.285 -1.308 -18.387 1.00 89.75 95 VAL A N 1
ATOM 749 C CA . VAL A 1 95 ? 15.323 -0.283 -18.181 1.00 89.75 95 VAL A CA 1
ATOM 750 C C . VAL A 1 95 ? 16.644 -0.670 -18.870 1.00 89.75 95 VAL A C 1
ATOM 752 O O . VAL A 1 95 ? 17.726 -0.554 -18.308 1.00 89.75 95 VAL A O 1
ATOM 755 N N . VAL A 1 96 ? 16.558 -1.155 -20.114 1.00 89.81 96 VAL A N 1
ATOM 756 C CA . VAL A 1 96 ? 17.738 -1.551 -20.906 1.00 89.81 96 VAL A CA 1
ATOM 757 C C . VAL A 1 96 ? 18.270 -0.369 -21.713 1.00 89.81 96 VAL A C 1
ATOM 759 O O . VAL A 1 96 ? 17.498 0.422 -22.261 1.00 89.81 96 VAL A O 1
ATOM 762 N N . THR A 1 97 ? 19.594 -0.272 -21.829 1.00 89.25 97 THR A N 1
ATOM 763 C CA . THR A 1 97 ? 20.284 0.734 -22.644 1.00 89.25 97 THR A CA 1
ATOM 764 C C . THR A 1 97 ? 19.861 0.664 -24.114 1.00 89.25 97 THR A C 1
ATOM 766 O O . THR A 1 97 ? 19.656 -0.406 -24.685 1.00 89.25 97 THR A O 1
ATOM 769 N N . ARG A 1 98 ? 19.722 1.831 -24.748 1.00 89.00 98 ARG A N 1
ATOM 770 C CA . ARG A 1 98 ? 19.381 1.940 -26.173 1.00 89.00 98 ARG A CA 1
ATOM 771 C C . ARG A 1 98 ? 20.577 1.559 -27.045 1.00 89.00 98 ARG A C 1
ATOM 773 O O . ARG A 1 98 ? 21.714 1.857 -26.695 1.00 89.00 98 ARG A O 1
ATOM 780 N N . LEU A 1 99 ? 20.304 0.987 -28.214 1.00 88.88 99 LEU A N 1
ATOM 781 C CA . LEU A 1 99 ? 21.345 0.699 -29.201 1.00 88.88 99 LEU A CA 1
ATOM 782 C C . LEU A 1 99 ? 21.907 1.997 -29.823 1.00 88.88 99 LEU A C 1
ATOM 784 O O . LEU A 1 99 ? 21.214 3.026 -29.827 1.00 88.88 99 LEU A O 1
ATOM 788 N N . PRO A 1 100 ? 23.146 1.966 -30.354 1.00 91.44 100 PRO A N 1
ATOM 789 C CA . PRO A 1 100 ? 23.775 3.116 -30.999 1.00 91.44 100 PRO A CA 1
ATOM 790 C C . PRO A 1 100 ? 22.929 3.698 -32.135 1.00 91.44 100 PRO A C 1
ATOM 792 O O . PRO A 1 100 ? 22.299 2.974 -32.894 1.00 91.44 100 PRO A O 1
ATOM 795 N N . ARG A 1 101 ? 22.959 5.025 -32.320 1.00 91.94 101 ARG A N 1
ATOM 796 C CA . ARG A 1 101 ? 22.084 5.748 -33.270 1.00 91.94 101 ARG A CA 1
ATOM 797 C C . ARG A 1 101 ? 22.065 5.179 -34.701 1.00 91.94 101 ARG A C 1
ATOM 799 O O . ARG A 1 101 ? 21.056 5.321 -35.383 1.00 91.94 101 ARG A O 1
ATOM 806 N N . LYS A 1 102 ? 23.165 4.578 -35.166 1.00 90.69 102 LYS A N 1
ATOM 807 C CA . LYS A 1 102 ? 23.323 4.042 -36.530 1.00 90.69 102 LYS A CA 1
ATOM 808 C C . LYS A 1 102 ? 23.048 2.529 -36.630 1.00 90.69 102 LYS A C 1
ATOM 810 O O . LYS A 1 102 ? 23.633 1.860 -37.473 1.00 90.69 102 LYS A O 1
ATOM 815 N N . THR A 1 103 ? 22.190 1.970 -35.777 1.00 86.50 103 THR A N 1
ATOM 816 C CA . THR A 1 103 ? 21.781 0.559 -35.875 1.00 86.50 103 THR A CA 1
ATOM 817 C C . THR A 1 103 ? 20.635 0.374 -36.873 1.00 86.50 103 THR A C 1
ATOM 819 O O . THR A 1 103 ? 19.626 1.081 -36.831 1.00 86.50 103 THR A O 1
ATOM 822 N N . HIS A 1 104 ? 20.774 -0.606 -37.766 1.00 86.56 104 HIS A N 1
ATOM 823 C CA . HIS A 1 104 ? 19.727 -0.992 -38.711 1.00 86.56 104 HIS A CA 1
ATOM 824 C C . HIS A 1 104 ? 18.534 -1.636 -37.975 1.00 86.56 104 HIS A C 1
ATOM 826 O O . HIS A 1 104 ? 18.731 -2.415 -37.045 1.00 86.56 104 HIS A O 1
ATOM 832 N N . ARG A 1 105 ? 17.299 -1.318 -38.399 1.00 83.56 105 ARG A N 1
ATOM 833 C CA . ARG A 1 105 ? 16.018 -1.824 -37.841 1.00 83.56 105 ARG A CA 1
ATOM 834 C C . ARG A 1 105 ? 15.634 -1.339 -36.432 1.00 83.56 105 ARG A C 1
ATOM 836 O O . ARG A 1 105 ? 14.654 -1.817 -35.872 1.00 83.56 105 ARG A O 1
ATOM 843 N N . GLY A 1 106 ? 16.306 -0.310 -35.912 1.00 84.25 106 GLY A N 1
ATOM 844 C CA . GLY A 1 106 ? 15.822 0.478 -34.774 1.00 84.25 106 GLY A CA 1
ATOM 845 C C . GLY A 1 106 ? 16.706 0.439 -33.526 1.00 84.25 106 GLY A C 1
ATOM 846 O O . GLY A 1 106 ? 17.633 -0.349 -33.399 1.00 84.25 106 GLY A O 1
ATOM 847 N N . LEU A 1 107 ? 16.409 1.347 -32.590 1.00 87.31 107 LEU A N 1
ATOM 848 C CA . LEU A 1 107 ? 17.279 1.663 -31.441 1.00 87.31 107 LEU A CA 1
ATOM 849 C C . LEU A 1 107 ? 16.769 1.135 -30.095 1.00 87.31 107 LEU A C 1
ATOM 851 O O . LEU A 1 107 ? 17.468 1.220 -29.087 1.00 87.31 107 LEU A O 1
ATOM 855 N N . ARG A 1 108 ? 15.508 0.693 -30.046 1.00 83.44 108 ARG A N 1
ATOM 856 C CA . ARG A 1 108 ? 14.787 0.325 -28.812 1.00 83.44 108 ARG A CA 1
ATOM 857 C C . ARG A 1 108 ? 14.374 -1.147 -28.819 1.00 83.44 108 ARG A C 1
ATOM 859 O O . ARG A 1 108 ? 13.288 -1.493 -28.362 1.00 83.44 108 ARG A O 1
ATOM 866 N N . MET A 1 109 ? 15.249 -1.979 -29.367 1.00 80.56 109 MET A N 1
ATOM 867 C CA . MET A 1 109 ? 15.116 -3.428 -29.424 1.00 80.56 109 MET A CA 1
ATOM 868 C C . MET A 1 109 ? 16.289 -4.078 -28.693 1.00 80.56 109 MET A C 1
ATOM 870 O O . MET A 1 109 ? 17.354 -3.478 -28.563 1.00 80.56 109 MET A O 1
ATOM 874 N N . VAL A 1 110 ? 16.077 -5.300 -28.226 1.00 77.50 110 VAL A N 1
ATOM 875 C CA . VAL A 1 110 ? 17.110 -6.195 -27.698 1.00 77.50 110 VAL A CA 1
ATOM 876 C C . VAL A 1 110 ? 16.853 -7.547 -28.348 1.00 77.50 110 VAL A C 1
ATOM 878 O O . VAL A 1 110 ? 15.690 -7.890 -28.538 1.00 77.50 110 VAL A O 1
ATOM 881 N N . ALA A 1 111 ? 17.903 -8.289 -28.700 1.00 67.69 111 ALA A N 1
ATOM 882 C CA . ALA A 1 111 ? 17.794 -9.495 -29.523 1.00 67.69 111 ALA A CA 1
ATOM 883 C C . ALA A 1 111 ? 16.736 -10.499 -29.015 1.00 67.69 111 ALA A C 1
ATOM 885 O O . ALA A 1 111 ? 15.797 -10.798 -29.744 1.00 67.69 111 ALA A O 1
ATOM 886 N N . CYS A 1 112 ? 16.842 -10.960 -27.763 1.00 64.81 112 CYS A N 1
ATOM 887 C CA . CYS A 1 112 ? 15.992 -12.041 -27.233 1.00 64.81 112 CYS A CA 1
ATOM 888 C C . CYS A 1 112 ? 15.051 -11.626 -26.082 1.00 64.81 112 CYS A C 1
ATOM 890 O O . CYS A 1 112 ? 14.425 -12.492 -25.476 1.00 64.81 112 CYS A O 1
ATOM 892 N N . ILE A 1 113 ? 14.944 -10.334 -25.737 1.00 74.94 113 ILE A N 1
ATOM 893 C CA . ILE A 1 113 ? 14.101 -9.877 -24.611 1.00 74.94 113 ILE A CA 1
ATOM 894 C C . ILE A 1 113 ? 12.774 -9.321 -25.128 1.00 74.94 113 ILE A C 1
ATOM 896 O O . ILE A 1 113 ? 12.744 -8.462 -26.008 1.00 74.94 113 ILE A O 1
ATOM 900 N N . VAL A 1 114 ? 11.669 -9.766 -24.528 1.00 77.19 114 VAL A N 1
ATOM 901 C CA . VAL A 1 114 ? 10.311 -9.452 -24.985 1.00 77.19 114 VAL A CA 1
ATOM 902 C C . VAL A 1 114 ? 9.735 -8.163 -24.382 1.00 77.19 114 VAL A C 1
ATOM 904 O O . VAL A 1 114 ? 9.770 -7.905 -23.169 1.00 77.19 114 VAL A O 1
ATOM 907 N N . ALA A 1 115 ? 9.152 -7.348 -25.263 1.00 86.31 115 ALA A N 1
ATOM 908 C CA . ALA A 1 115 ? 8.242 -6.264 -24.905 1.00 86.31 115 ALA A CA 1
ATOM 909 C C . ALA A 1 115 ? 6.939 -6.831 -24.306 1.00 86.31 115 ALA A C 1
ATOM 911 O O . ALA A 1 115 ? 6.673 -8.027 -24.394 1.00 86.31 115 ALA A O 1
ATOM 912 N N . GLY A 1 116 ? 6.146 -5.999 -23.630 1.00 91.25 116 GLY A N 1
ATOM 913 C CA . GLY A 1 116 ? 4.912 -6.488 -23.015 1.00 91.25 116 GLY A CA 1
ATOM 914 C C . GLY A 1 116 ? 4.251 -5.518 -22.054 1.00 91.25 116 GLY A C 1
ATOM 915 O O . GLY A 1 116 ? 4.642 -4.354 -21.946 1.00 91.25 116 GLY A O 1
ATOM 916 N N . GLN A 1 117 ? 3.249 -6.022 -21.334 1.00 93.88 117 GLN A N 1
ATOM 917 C CA . GLN A 1 117 ? 2.513 -5.260 -20.331 1.00 93.88 117 GLN A CA 1
ATOM 918 C C . GLN A 1 117 ? 3.452 -4.725 -19.241 1.00 93.88 117 GLN A C 1
ATOM 920 O O . GLN A 1 117 ? 4.298 -5.448 -18.699 1.00 93.88 117 GLN A O 1
ATOM 925 N N . ASN A 1 118 ? 3.294 -3.441 -18.925 1.00 92.81 118 ASN A N 1
ATOM 926 C CA . ASN A 1 118 ? 3.979 -2.782 -17.824 1.00 92.81 118 ASN A CA 1
ATOM 927 C C . ASN A 1 118 ? 2.961 -2.071 -16.921 1.00 92.81 118 ASN A C 1
ATOM 929 O O . ASN A 1 118 ? 2.125 -1.299 -17.393 1.00 92.81 118 ASN A O 1
ATOM 933 N N . GLY A 1 119 ? 3.059 -2.298 -15.613 1.00 93.56 119 GLY A N 1
ATOM 934 C CA . GLY A 1 119 ? 2.084 -1.819 -14.632 1.00 93.56 119 GLY A CA 1
ATOM 935 C C . GLY A 1 119 ? 0.788 -2.634 -14.618 1.00 93.56 119 GLY A C 1
ATOM 936 O O . GLY A 1 119 ? 0.596 -3.534 -15.433 1.00 93.56 119 GLY A O 1
ATOM 937 N N . TYR A 1 120 ? -0.105 -2.300 -13.683 1.00 95.31 120 TYR A N 1
ATOM 938 C CA . TYR A 1 120 ? -1.260 -3.131 -13.317 1.00 95.31 120 TYR A CA 1
ATOM 939 C C . TYR A 1 120 ? -0.859 -4.503 -12.751 1.00 95.31 120 TYR A C 1
ATOM 941 O O . TYR A 1 120 ? -1.568 -5.493 -12.871 1.00 95.31 120 TYR A O 1
ATOM 949 N N . HIS A 1 121 ? 0.320 -4.566 -12.134 1.00 95.62 121 HIS A N 1
ATOM 950 C CA . HIS A 1 121 ? 0.789 -5.751 -11.428 1.00 95.62 121 HIS A CA 1
ATOM 951 C C . HIS A 1 121 ? 0.482 -5.626 -9.937 1.00 95.62 121 HIS A C 1
ATOM 953 O O . HIS A 1 121 ? 0.668 -4.539 -9.372 1.00 95.62 121 HIS A O 1
ATOM 959 N N . HIS A 1 122 ? 0.101 -6.744 -9.318 1.00 95.81 122 HIS A N 1
ATOM 960 C CA . HIS A 1 122 ? 0.049 -6.885 -7.866 1.00 95.81 122 HIS A CA 1
ATOM 961 C C . HIS A 1 122 ? 1.453 -6.753 -7.278 1.00 95.81 122 HIS A C 1
ATOM 963 O O . HIS A 1 122 ? 2.417 -7.353 -7.776 1.00 95.81 122 HIS A O 1
ATOM 969 N N . ARG A 1 123 ? 1.579 -5.913 -6.253 1.00 95.31 123 ARG A N 1
ATOM 970 C CA . ARG A 1 123 ? 2.823 -5.678 -5.524 1.00 95.31 123 ARG A CA 1
ATOM 971 C C . ARG A 1 123 ? 2.524 -5.515 -4.043 1.00 95.31 123 ARG A C 1
ATOM 973 O O . ARG A 1 123 ? 1.523 -4.905 -3.676 1.00 95.31 123 ARG A O 1
ATOM 980 N N . THR A 1 124 ? 3.462 -5.991 -3.240 1.00 95.19 124 THR A N 1
ATOM 981 C CA . THR A 1 124 ? 3.513 -5.760 -1.801 1.00 95.19 124 THR A CA 1
ATOM 982 C C . THR A 1 124 ? 4.716 -4.876 -1.529 1.00 95.19 124 THR A C 1
ATOM 984 O O . THR A 1 124 ? 5.828 -5.187 -1.959 1.00 95.19 124 THR A O 1
ATOM 987 N N . GLN A 1 125 ? 4.494 -3.738 -0.883 1.00 94.44 125 GLN A N 1
ATOM 988 C CA . GLN A 1 125 ? 5.561 -2.899 -0.361 1.00 94.44 125 GLN A CA 1
ATOM 989 C C . GLN A 1 125 ? 5.619 -3.087 1.142 1.00 94.44 125 GLN A C 1
ATOM 991 O O . GLN A 1 125 ? 4.697 -2.680 1.842 1.00 94.44 125 GLN A O 1
ATOM 996 N N . MET A 1 126 ? 6.708 -3.686 1.607 1.00 95.06 126 MET A N 1
ATOM 997 C CA . MET A 1 126 ? 6.886 -3.975 3.021 1.00 95.06 126 MET A CA 1
ATOM 998 C C . MET A 1 126 ? 7.435 -2.766 3.784 1.00 95.06 126 MET A C 1
ATOM 1000 O O . MET A 1 126 ? 8.046 -1.871 3.182 1.00 95.06 126 MET A O 1
ATOM 1004 N N . ASN A 1 127 ? 7.274 -2.78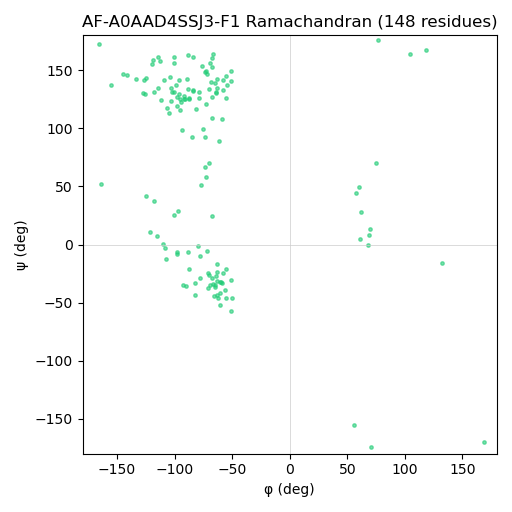4 5.105 1.00 94.12 127 ASN A N 1
ATOM 1005 C CA . ASN A 1 127 ? 7.948 -1.884 6.045 1.00 94.12 127 ASN A CA 1
ATOM 1006 C C . ASN A 1 127 ? 7.648 -0.392 5.816 1.00 94.12 127 ASN A C 1
ATOM 1008 O O . ASN A 1 127 ? 8.553 0.446 5.740 1.00 94.12 127 ASN A O 1
ATOM 1012 N N . LYS A 1 128 ? 6.372 -0.035 5.688 1.00 95.50 128 LYS A N 1
ATOM 1013 C CA . LYS A 1 128 ? 5.916 1.358 5.654 1.00 95.50 128 LYS A CA 1
ATOM 1014 C C . LYS A 1 128 ? 5.484 1.791 7.046 1.00 95.50 128 LYS A C 1
ATOM 1016 O O . LYS A 1 128 ? 4.634 1.158 7.654 1.00 95.50 128 LYS A O 1
ATOM 1021 N N . LYS A 1 129 ? 6.065 2.884 7.539 1.00 95.06 129 LYS A N 1
ATOM 1022 C CA . LYS A 1 129 ? 5.746 3.420 8.862 1.00 95.06 129 LYS A CA 1
ATOM 1023 C C . LYS A 1 129 ? 4.511 4.317 8.816 1.00 95.06 129 LYS A C 1
ATOM 1025 O O . LYS A 1 129 ? 4.436 5.214 7.972 1.00 95.06 129 LYS A O 1
ATOM 1030 N N . ILE A 1 130 ? 3.579 4.119 9.744 1.00 93.50 130 ILE A N 1
ATOM 1031 C CA . ILE A 1 130 ? 2.430 5.011 9.937 1.00 93.50 130 ILE A CA 1
ATOM 1032 C C . ILE A 1 130 ? 2.864 6.217 10.771 1.00 93.50 130 ILE A C 1
ATOM 1034 O O . ILE A 1 130 ? 3.219 6.081 11.936 1.00 93.50 130 ILE A O 1
ATOM 1038 N N . TYR A 1 131 ? 2.808 7.419 10.196 1.00 91.25 131 TYR A N 1
ATOM 1039 C CA . TYR A 1 131 ? 3.198 8.645 10.909 1.00 91.25 131 TYR A CA 1
ATOM 1040 C C . TYR A 1 131 ? 2.048 9.316 11.661 1.00 91.25 131 TYR A C 1
ATOM 1042 O O . TYR A 1 131 ? 2.254 9.897 12.728 1.00 91.25 131 TYR A O 1
ATOM 1050 N N . LYS A 1 132 ? 0.838 9.278 11.100 1.00 89.25 132 LYS A N 1
ATOM 1051 C CA . LYS A 1 132 ? -0.343 9.923 11.674 1.00 89.25 132 LYS A CA 1
ATOM 1052 C C . LYS A 1 132 ? -1.602 9.218 11.186 1.00 89.25 132 LYS A C 1
ATOM 1054 O O . LYS A 1 132 ? -1.718 8.931 9.997 1.00 89.25 132 LYS A O 1
ATOM 1059 N N . LEU A 1 133 ? -2.538 8.995 12.101 1.00 88.94 133 LEU A N 1
ATOM 1060 C CA . LEU A 1 133 ? -3.910 8.602 11.798 1.00 88.94 133 LEU A CA 1
ATOM 1061 C C . LEU A 1 133 ? -4.788 9.841 11.981 1.00 88.94 133 LEU A C 1
ATOM 1063 O O . LEU A 1 133 ? -4.738 10.490 13.026 1.00 88.94 133 LEU A O 1
ATOM 1067 N N . GLY A 1 134 ? -5.518 10.219 10.935 1.00 87.56 134 GLY A N 1
ATOM 1068 C CA . GLY A 1 134 ? -6.392 11.388 10.935 1.00 87.56 134 GLY A CA 1
ATOM 1069 C C . GLY A 1 134 ? -7.846 10.965 10.788 1.00 87.56 134 GLY A C 1
ATOM 1070 O O . GLY A 1 134 ? -8.165 10.146 9.928 1.00 87.56 134 GLY A O 1
ATOM 1071 N N . LYS A 1 135 ? -8.727 11.549 11.600 1.00 85.56 135 LYS A N 1
ATOM 1072 C CA . LYS A 1 135 ? -10.176 11.333 11.536 1.00 85.56 135 LYS A CA 1
ATOM 1073 C C . LYS A 1 135 ? -10.878 12.635 11.207 1.00 85.56 135 LYS A C 1
ATOM 1075 O O . LYS A 1 135 ? -10.600 13.646 11.840 1.00 85.56 135 LYS A O 1
ATOM 1080 N N . THR A 1 136 ? -11.783 12.611 10.231 1.00 82.75 136 THR A N 1
ATOM 1081 C CA . THR A 1 136 ? -12.597 13.776 9.855 1.00 82.75 136 THR A CA 1
ATOM 1082 C C . THR A 1 136 ? -13.275 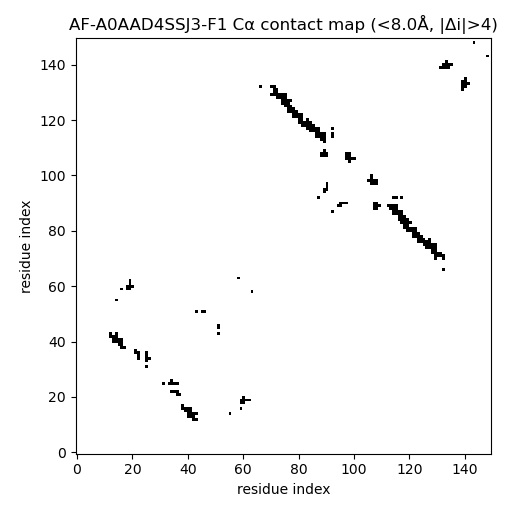14.374 11.094 1.00 82.75 136 THR A C 1
ATOM 1084 O O . THR A 1 136 ? -13.678 13.632 11.983 1.00 82.75 136 THR A O 1
ATOM 1087 N N . GLU A 1 137 ? -13.340 15.708 11.168 1.00 80.12 137 GLU A N 1
ATOM 1088 C CA . GLU A 1 137 ? -13.886 16.488 12.303 1.00 80.12 137 GLU A CA 1
ATOM 1089 C C . GLU A 1 137 ? -13.086 16.434 13.620 1.00 80.12 137 GLU A C 1
ATOM 1091 O O . GLU A 1 137 ? -13.431 17.134 14.567 1.00 80.12 137 GLU A O 1
ATOM 1096 N N . GLN A 1 138 ? -11.974 15.695 13.683 1.00 79.56 138 GLN A N 1
ATOM 1097 C CA . GLN A 1 138 ? -11.044 15.740 14.814 1.00 79.56 138 GLN A CA 1
ATOM 1098 C C . GLN A 1 138 ? -9.825 16.612 14.505 1.00 79.56 138 GLN A C 1
ATOM 1100 O O . GLN A 1 138 ? -9.414 16.754 13.354 1.00 79.56 138 GLN A O 1
ATOM 1105 N N . GLU A 1 139 ? -9.170 17.134 15.545 1.00 74.56 139 GLU A N 1
ATOM 1106 C CA . GLU A 1 139 ? -7.917 17.890 15.393 1.00 74.56 139 GLU A CA 1
ATOM 1107 C C . GLU A 1 139 ? -6.798 17.085 14.709 1.00 74.56 139 GLU A C 1
ATOM 1109 O O . GLU A 1 139 ? -5.895 17.655 14.091 1.00 74.56 139 GLU A O 1
ATOM 1114 N N . SER A 1 140 ? -6.868 15.752 14.787 1.00 76.94 140 SER A N 1
ATOM 1115 C CA . SER A 1 140 ? -5.958 14.836 14.097 1.00 76.94 140 SER A CA 1
ATOM 1116 C C . SER A 1 140 ? -6.044 14.948 12.569 1.00 76.94 140 SER A C 1
ATOM 1118 O O . SER A 1 140 ? -5.066 14.643 11.888 1.00 76.94 140 SER A O 1
ATOM 1120 N N . HIS A 1 141 ? -7.164 15.427 12.017 1.00 80.56 141 HIS A N 1
ATOM 1121 C CA . HIS A 1 141 ? -7.341 15.647 10.580 1.00 80.56 141 HIS A CA 1
ATOM 1122 C C . HIS A 1 141 ? -6.449 16.760 10.029 1.00 80.56 141 HIS A C 1
ATOM 1124 O O . HIS A 1 141 ? -6.019 16.721 8.878 1.00 80.56 141 HIS A O 1
ATOM 1130 N N . THR A 1 142 ? -6.194 17.784 10.837 1.00 82.88 142 THR A N 1
ATOM 1131 C CA . THR A 1 142 ? -5.485 18.979 10.393 1.00 82.88 142 THR A CA 1
ATOM 1132 C C . THR A 1 142 ? -4.000 18.672 10.203 1.00 82.88 142 THR A C 1
ATOM 1134 O O . THR A 1 142 ? -3.427 17.839 10.906 1.00 82.88 142 THR A O 1
ATOM 1137 N N . ALA A 1 143 ? -3.341 19.365 9.274 1.00 83.94 143 ALA A N 1
ATOM 1138 C CA . ALA A 1 143 ? -1.906 19.196 9.022 1.00 83.94 143 ALA A CA 1
ATOM 1139 C C . ALA A 1 143 ? -1.007 19.767 10.139 1.00 83.94 143 ALA A C 1
ATOM 1141 O O . ALA A 1 143 ? 0.199 19.561 10.099 1.00 83.94 143 ALA A O 1
ATOM 1142 N N . MET A 1 144 ? -1.595 20.438 11.136 1.00 84.38 144 MET A N 1
ATOM 1143 C CA . MET A 1 144 ? -0.872 21.073 12.236 1.00 84.38 144 MET A CA 1
ATOM 1144 C C . MET A 1 144 ? -0.152 20.048 13.116 1.00 84.38 144 MET A C 1
ATOM 1146 O O . MET A 1 144 ? -0.713 19.006 13.483 1.00 84.38 144 MET A O 1
ATOM 1150 N N . THR A 1 145 ? 1.068 20.398 13.502 1.00 85.00 145 THR A N 1
ATOM 1151 C CA . THR A 1 145 ? 1.854 19.720 14.537 1.00 85.00 145 THR A CA 1
ATOM 1152 C C . THR A 1 145 ? 1.797 20.490 15.859 1.00 85.00 145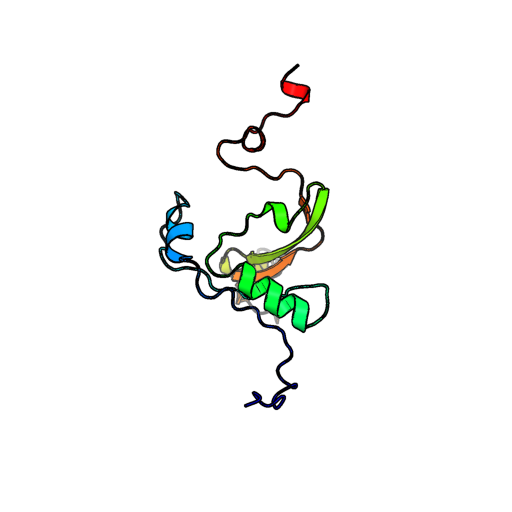 THR A C 1
ATOM 1154 O O . THR A 1 145 ? 1.454 21.670 15.889 1.00 85.00 145 THR A O 1
ATOM 1157 N N . GLU A 1 146 ? 2.126 19.836 16.976 1.00 82.75 146 GLU A N 1
ATOM 1158 C CA . GLU A 1 146 ? 2.159 20.488 18.299 1.00 82.75 146 GLU A CA 1
ATOM 1159 C C . GLU A 1 146 ? 3.146 21.664 18.345 1.00 82.75 146 GLU A C 1
ATOM 1161 O O . GLU A 1 146 ? 2.894 22.658 19.020 1.00 82.75 146 GLU A O 1
ATOM 1166 N N . PHE A 1 147 ? 4.239 21.577 17.582 1.00 85.38 147 PHE A N 1
ATOM 1167 C CA . PHE A 1 147 ? 5.259 22.618 17.507 1.00 85.38 147 PHE A CA 1
ATOM 1168 C C . PHE A 1 147 ? 4.764 23.893 16.806 1.00 85.38 147 PHE A C 1
ATOM 1170 O O . PHE A 1 147 ? 5.135 24.987 17.209 1.00 85.38 147 PHE A O 1
ATOM 1177 N N . GLU A 1 148 ? 3.898 23.769 15.798 1.00 81.44 148 GLU A N 1
ATOM 1178 C CA . GLU A 1 148 ? 3.348 24.910 15.044 1.00 81.44 148 GLU A CA 1
ATOM 1179 C C . GLU A 1 148 ? 2.221 25.650 15.781 1.00 81.44 148 GLU A C 1
ATOM 1181 O O . GLU A 1 148 ? 1.778 26.701 15.327 1.00 81.44 148 GLU A O 1
ATOM 1186 N N . ARG A 1 149 ? 1.714 25.097 16.890 1.00 73.81 149 ARG A N 1
ATOM 1187 C CA . ARG A 1 149 ? 0.670 25.733 17.713 1.00 73.81 149 ARG A CA 1
ATOM 1188 C C . ARG A 1 149 ? 1.228 26.665 18.795 1.00 73.81 149 ARG A C 1
ATOM 1190 O O . ARG A 1 149 ? 0.435 27.291 19.495 1.00 73.81 149 ARG A O 1
ATOM 1197 N N . ARG A 1 150 ? 2.550 26.705 18.966 1.00 59.19 150 ARG A N 1
ATOM 1198 C CA . ARG A 1 150 ? 3.252 27.549 19.937 1.00 59.19 150 ARG A CA 1
ATOM 1199 C C . ARG A 1 150 ? 3.673 28.868 19.305 1.00 59.19 150 ARG A C 1
ATOM 1201 O O . ARG A 1 150 ? 3.591 29.882 20.030 1.00 59.19 150 ARG A O 1
#

pLDDT: mean 77.58, std 18.58, range [32.44, 95.81]